Protein AF-A0A6L4X2M3-F1 (afdb_monomer_lite)

pLDDT: mean 77.93, std 12.92, range [39.28, 90.5]

Structure (mmCIF, N/CA/C/O backbone):
data_AF-A0A6L4X2M3-F1
#
_entry.id   AF-A0A6L4X2M3-F1
#
loop_
_atom_site.group_PDB
_atom_site.id
_atom_site.type_symbol
_atom_site.label_atom_id
_atom_site.label_alt_id
_atom_site.label_comp_id
_atom_site.label_asym_id
_atom_site.label_entity_id
_atom_site.label_seq_id
_atom_site.pdbx_PDB_ins_code
_atom_site.Cartn_x
_atom_site.Cartn_y
_atom_site.Cartn_z
_atom_site.occupancy
_atom_site.B_iso_or_equiv
_atom_site.auth_seq_id
_atom_site.auth_comp_id
_atom_site.auth_asym_id
_atom_site.auth_atom_id
_atom_site.pdbx_PDB_model_num
ATOM 1 N N . MET A 1 1 ? 5.308 -3.211 -29.018 1.00 39.28 1 MET A N 1
ATOM 2 C CA . MET A 1 1 ? 4.879 -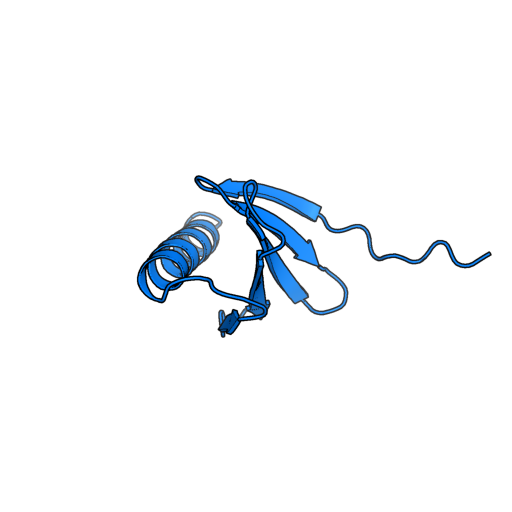4.158 -27.970 1.00 39.28 1 MET A CA 1
ATOM 3 C C . MET A 1 1 ? 5.114 -3.464 -26.642 1.00 39.28 1 MET A C 1
ATOM 5 O O . MET A 1 1 ? 6.262 -3.210 -26.311 1.00 39.28 1 MET A O 1
ATOM 9 N N . TYR A 1 2 ? 4.050 -3.011 -25.979 1.00 41.75 2 TYR A N 1
ATOM 10 C CA . TYR A 1 2 ? 4.150 -2.267 -24.721 1.00 41.75 2 TYR A CA 1
ATOM 11 C C . TYR A 1 2 ? 4.217 -3.258 -23.558 1.00 41.75 2 TYR A C 1
ATOM 13 O O . TYR A 1 2 ? 3.202 -3.553 -22.940 1.00 41.75 2 TYR A O 1
ATOM 21 N N . ASP A 1 3 ? 5.409 -3.778 -23.276 1.00 47.31 3 ASP A N 1
ATOM 22 C CA . ASP A 1 3 ? 5.700 -4.403 -21.983 1.00 47.31 3 ASP A CA 1
ATOM 23 C C . ASP A 1 3 ? 6.524 -3.394 -21.182 1.00 47.31 3 ASP A C 1
ATOM 25 O O . ASP A 1 3 ? 7.751 -3.353 -21.208 1.00 47.31 3 ASP A O 1
ATOM 29 N N . SER A 1 4 ? 5.840 -2.408 -20.616 1.00 49.47 4 SER A N 1
ATOM 30 C CA . SER A 1 4 ? 6.475 -1.394 -19.769 1.00 49.47 4 SER A CA 1
ATOM 31 C C . SER A 1 4 ? 5.585 -1.090 -18.577 1.00 49.47 4 SER A C 1
ATOM 33 O O . SER A 1 4 ? 5.457 0.058 -18.160 1.00 49.47 4 SER A O 1
ATOM 35 N N . MET A 1 5 ? 4.954 -2.128 -18.016 1.00 54.34 5 MET A N 1
ATOM 36 C CA . MET A 1 5 ? 4.567 -2.037 -16.618 1.00 54.34 5 MET A CA 1
ATOM 37 C C . MET A 1 5 ? 5.870 -1.981 -15.822 1.00 54.34 5 MET A C 1
ATOM 39 O O . MET A 1 5 ? 6.678 -2.910 -15.918 1.00 54.34 5 MET A O 1
ATOM 43 N N . PRO A 1 6 ? 6.137 -0.895 -15.083 1.00 61.44 6 PRO A N 1
ATOM 44 C CA . PRO A 1 6 ? 7.289 -0.881 -14.204 1.00 61.44 6 PRO A CA 1
ATOM 45 C C . PRO A 1 6 ? 7.183 -2.061 -13.254 1.00 61.44 6 PRO A C 1
ATOM 47 O O . PRO A 1 6 ? 6.181 -2.212 -12.553 1.00 61.44 6 PRO A O 1
ATOM 50 N N . LYS A 1 7 ? 8.210 -2.914 -13.253 1.00 76.44 7 LYS A N 1
ATOM 51 C CA . LYS A 1 7 ? 8.272 -4.025 -12.312 1.00 76.44 7 LYS A CA 1
ATOM 52 C C . LYS A 1 7 ? 8.318 -3.437 -10.911 1.00 76.44 7 LYS A C 1
ATOM 54 O O . LYS A 1 7 ? 9.297 -2.806 -10.519 1.00 76.44 7 LYS A O 1
ATOM 59 N N . LEU A 1 8 ? 7.217 -3.613 -10.197 1.00 86.44 8 LEU A N 1
ATOM 60 C CA . LEU A 1 8 ? 7.130 -3.313 -8.787 1.00 86.44 8 LEU A CA 1
ATOM 61 C C . LEU A 1 8 ? 8.090 -4.244 -8.038 1.00 86.44 8 LEU A C 1
ATOM 63 O O . LEU A 1 8 ? 8.058 -5.459 -8.233 1.00 86.44 8 LEU A O 1
ATOM 67 N N . THR A 1 9 ? 8.950 -3.686 -7.191 1.00 89.44 9 THR A N 1
ATOM 68 C CA . THR A 1 9 ? 9.866 -4.485 -6.372 1.00 89.44 9 THR A CA 1
ATOM 69 C C . THR A 1 9 ? 9.149 -4.899 -5.100 1.00 89.44 9 THR A C 1
ATOM 71 O O . THR A 1 9 ? 8.824 -4.046 -4.277 1.00 89.44 9 THR A O 1
ATOM 74 N N . PHE A 1 10 ? 8.917 -6.195 -4.909 1.00 88.81 10 PHE A N 1
ATOM 75 C CA . PHE A 1 10 ? 8.360 -6.698 -3.657 1.00 88.81 10 PHE A CA 1
ATOM 76 C C . PHE A 1 10 ? 9.336 -6.447 -2.500 1.00 88.81 10 PHE A C 1
ATOM 78 O O . PHE A 1 10 ? 10.496 -6.855 -2.549 1.00 88.81 10 PHE A O 1
ATOM 85 N N . LEU A 1 11 ? 8.865 -5.761 -1.46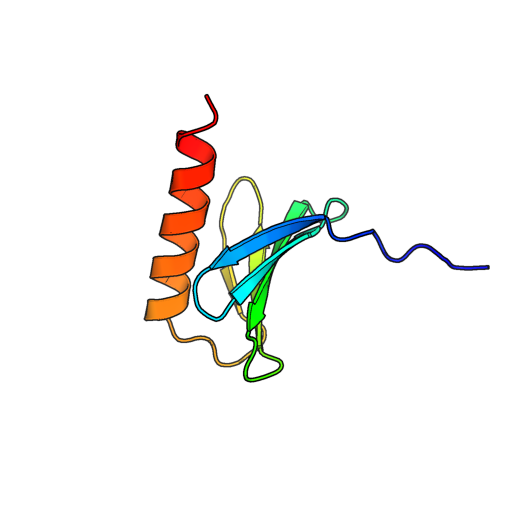2 1.00 86.56 11 LEU A N 1
ATOM 86 C CA . LEU A 1 11 ? 9.643 -5.422 -0.269 1.00 86.56 11 LEU A CA 1
ATOM 87 C C . LEU A 1 11 ? 9.407 -6.408 0.881 1.00 86.56 11 LEU A C 1
ATOM 89 O O . LEU A 1 11 ? 10.158 -6.406 1.862 1.00 86.56 11 LEU A O 1
ATOM 93 N N . GLY A 1 12 ? 8.358 -7.223 0.791 1.00 88.56 12 GLY A N 1
ATOM 94 C CA . GLY A 1 12 ? 7.929 -8.130 1.847 1.00 88.56 12 GLY A CA 1
ATOM 95 C C . GLY A 1 12 ? 6.465 -7.937 2.220 1.00 88.56 12 GLY A C 1
ATOM 96 O O . GLY A 1 12 ? 5.757 -7.102 1.661 1.00 88.56 12 GLY A O 1
ATOM 97 N N . ARG A 1 13 ? 6.036 -8.711 3.214 1.00 87.88 13 ARG A N 1
ATOM 98 C CA . ARG A 1 13 ? 4.679 -8.678 3.753 1.00 87.88 13 ARG A CA 1
ATOM 99 C C . ARG A 1 13 ? 4.683 -8.080 5.154 1.00 87.88 13 ARG A C 1
ATOM 101 O O . ARG A 1 13 ? 5.509 -8.450 5.988 1.00 87.88 13 ARG A O 1
ATOM 108 N N . TYR A 1 14 ? 3.739 -7.187 5.426 1.00 85.19 14 TYR A N 1
ATOM 109 C CA . TYR A 1 14 ? 3.460 -6.649 6.753 1.00 85.19 14 TYR A CA 1
ATOM 110 C C . TYR A 1 14 ? 2.012 -6.951 7.135 1.00 85.19 14 TYR A C 1
ATOM 112 O O . TYR A 1 14 ? 1.079 -6.322 6.640 1.00 85.19 14 TYR A O 1
ATOM 120 N N . ARG A 1 15 ? 1.811 -7.910 8.047 1.00 85.75 15 ARG A N 1
ATOM 121 C CA . ARG A 1 15 ? 0.477 -8.406 8.430 1.00 85.75 15 ARG A CA 1
ATOM 122 C C . ARG A 1 15 ? -0.336 -8.840 7.195 1.00 85.75 15 ARG A C 1
ATOM 124 O O . ARG A 1 15 ? 0.007 -9.830 6.551 1.00 85.75 15 ARG A O 1
ATOM 131 N N . ALA A 1 16 ? -1.402 -8.103 6.883 1.00 84.56 16 ALA A N 1
ATOM 132 C CA . ALA A 1 16 ? -2.293 -8.335 5.753 1.00 84.56 16 ALA A CA 1
ATOM 133 C C . ALA A 1 16 ? -1.916 -7.517 4.504 1.00 84.56 16 ALA A C 1
ATOM 135 O O . ALA A 1 16 ? -2.681 -7.545 3.549 1.00 84.56 16 ALA A O 1
ATOM 136 N N . TYR A 1 17 ? -0.796 -6.782 4.523 1.00 87.06 17 TYR A N 1
ATOM 137 C CA . TYR A 1 17 ? -0.341 -5.947 3.414 1.00 87.06 17 TYR A CA 1
ATOM 138 C C . TYR A 1 17 ? 0.874 -6.540 2.712 1.00 87.06 17 TYR A C 1
ATOM 140 O O . TYR A 1 17 ? 1.909 -6.753 3.349 1.00 87.06 17 TYR A O 1
ATOM 148 N N . ASP A 1 18 ? 0.785 -6.702 1.400 1.00 89.88 18 ASP A N 1
ATOM 149 C CA . ASP A 1 18 ? 1.941 -6.908 0.540 1.00 89.88 18 ASP A CA 1
ATOM 150 C C . ASP A 1 18 ? 2.511 -5.552 0.119 1.00 89.88 18 ASP A C 1
ATOM 152 O O . ASP A 1 18 ? 1.786 -4.640 -0.287 1.00 89.88 18 ASP A O 1
ATOM 156 N N . LEU A 1 19 ? 3.822 -5.392 0.297 1.00 89.56 19 LEU A N 1
ATOM 157 C CA . LEU A 1 19 ? 4.520 -4.127 0.114 1.00 89.56 19 LEU A CA 1
ATOM 158 C C . LEU A 1 19 ? 5.325 -4.163 -1.175 1.00 89.56 19 LEU A C 1
ATOM 160 O O . LEU A 1 19 ? 6.159 -5.045 -1.384 1.00 89.56 19 LEU A O 1
ATOM 164 N N . TYR A 1 20 ? 5.141 -3.144 -1.999 1.00 90.50 20 TYR A N 1
ATOM 165 C CA . TYR A 1 20 ? 5.774 -3.036 -3.299 1.00 90.50 20 TYR A CA 1
ATOM 166 C C . TYR A 1 20 ? 6.373 -1.647 -3.492 1.00 90.50 20 TYR A C 1
ATOM 168 O O . TYR A 1 20 ? 5.705 -0.641 -3.287 1.00 90.50 20 TYR A O 1
ATOM 176 N N . TYR A 1 21 ? 7.621 -1.560 -3.935 1.00 89.69 21 TYR A N 1
ATOM 177 C CA . TYR A 1 21 ? 8.228 -0.301 -4.351 1.00 89.69 21 TYR A CA 1
ATOM 178 C C . TYR A 1 21 ? 8.019 -0.077 -5.847 1.00 89.69 21 TYR A C 1
ATOM 180 O O . TYR A 1 21 ? 8.412 -0.902 -6.671 1.00 89.69 21 TYR A O 1
ATOM 188 N N . ASN A 1 22 ? 7.428 1.061 -6.199 1.00 88.38 22 ASN A N 1
ATOM 189 C CA . ASN A 1 22 ? 7.325 1.538 -7.567 1.00 88.38 22 ASN A CA 1
ATOM 190 C C . ASN A 1 22 ? 8.477 2.515 -7.864 1.00 88.38 22 ASN A C 1
ATOM 192 O O . ASN A 1 22 ? 8.432 3.660 -7.396 1.00 88.38 22 ASN A O 1
ATOM 196 N N . PRO A 1 23 ? 9.478 2.112 -8.669 1.00 84.75 23 PRO A N 1
ATOM 197 C CA . PRO A 1 23 ? 10.626 2.960 -8.966 1.00 84.75 23 PRO A CA 1
ATOM 198 C C . PRO A 1 23 ? 10.295 4.169 -9.852 1.00 84.75 23 PRO A C 1
ATOM 200 O O . PRO A 1 23 ? 11.015 5.159 -9.769 1.00 84.75 23 PRO A O 1
ATOM 203 N N . LEU A 1 24 ? 9.225 4.140 -10.661 1.00 86.06 24 LEU A N 1
ATOM 204 C CA . LEU A 1 24 ? 8.898 5.267 -11.553 1.00 86.06 24 LEU A CA 1
ATOM 205 C C . LEU A 1 24 ? 8.441 6.493 -10.776 1.00 86.06 24 LEU A C 1
ATOM 207 O O . LEU A 1 24 ? 8.889 7.605 -11.033 1.00 86.06 24 LEU A O 1
ATOM 211 N N . ASN A 1 25 ? 7.550 6.269 -9.813 1.00 85.12 25 ASN A N 1
ATOM 212 C CA . ASN A 1 25 ? 6.932 7.348 -9.049 1.00 85.12 25 ASN A CA 1
ATOM 213 C C . ASN A 1 25 ? 7.534 7.473 -7.648 1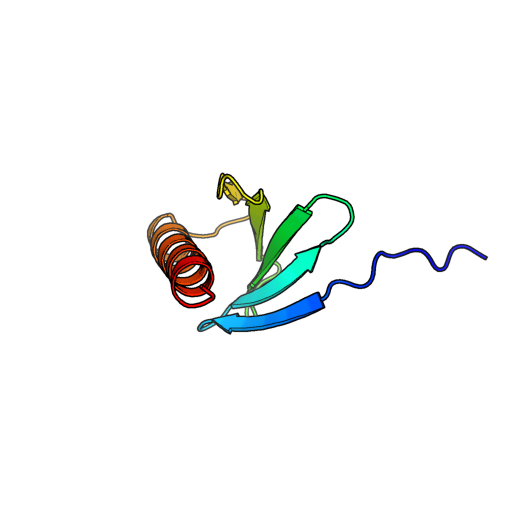.00 85.12 25 ASN A C 1
ATOM 215 O O . ASN A 1 25 ? 7.066 8.293 -6.868 1.00 85.12 25 ASN A O 1
ATOM 219 N N . ARG A 1 26 ? 8.548 6.653 -7.324 1.00 86.19 26 ARG A N 1
ATOM 220 C CA . ARG A 1 26 ? 9.198 6.578 -6.006 1.00 86.19 26 ARG A CA 1
ATOM 221 C C . ARG A 1 26 ? 8.182 6.411 -4.874 1.00 86.19 26 ARG A C 1
ATOM 223 O O . ARG A 1 26 ? 8.248 7.092 -3.853 1.00 86.19 26 ARG A O 1
ATOM 230 N N . ARG A 1 27 ? 7.223 5.505 -5.076 1.00 88.25 27 ARG A N 1
ATOM 231 C CA . ARG A 1 27 ? 6.123 5.246 -4.139 1.00 88.25 27 ARG A CA 1
ATOM 232 C C . ARG A 1 27 ? 6.167 3.828 -3.609 1.00 88.25 27 ARG A C 1
ATOM 234 O O . ARG A 1 27 ? 6.482 2.908 -4.356 1.00 88.25 27 ARG A O 1
ATOM 241 N N . ILE A 1 28 ? 5.784 3.646 -2.354 1.00 88.12 28 ILE A N 1
ATOM 242 C CA . ILE A 1 28 ? 5.484 2.329 -1.793 1.00 88.12 28 ILE A CA 1
ATOM 243 C C . ILE A 1 28 ? 3.983 2.096 -1.924 1.00 88.12 28 ILE A C 1
ATOM 245 O O . ILE A 1 28 ? 3.183 2.907 -1.464 1.00 88.12 28 ILE A O 1
ATOM 249 N N . ILE A 1 29 ? 3.619 0.999 -2.572 1.00 89.12 29 ILE A N 1
ATOM 250 C CA . ILE A 1 29 ? 2.263 0.501 -2.749 1.00 89.12 29 ILE A CA 1
ATOM 251 C C . ILE A 1 29 ? 2.055 -0.613 -1.731 1.00 89.12 29 ILE A C 1
ATOM 253 O O . ILE A 1 29 ? 2.859 -1.538 -1.657 1.00 89.12 29 ILE A O 1
ATOM 257 N N . CYS A 1 30 ? 0.997 -0.509 -0.940 1.00 88.62 30 CYS A N 1
ATOM 258 C CA . CYS A 1 30 ? 0.634 -1.511 0.051 1.00 88.62 30 CYS A CA 1
ATOM 259 C C . CYS A 1 30 ? -0.733 -2.066 -0.327 1.00 88.62 30 CYS A C 1
ATOM 261 O O . CYS A 1 30 ? -1.708 -1.312 -0.314 1.00 88.62 30 CYS A O 1
ATOM 263 N N . GLU A 1 31 ? -0.796 -3.344 -0.675 1.00 86.81 31 GLU A N 1
ATOM 264 C CA . GLU A 1 31 ? -2.012 -4.022 -1.129 1.00 86.81 31 GLU A CA 1
ATOM 265 C C . GLU A 1 31 ? -2.509 -4.980 -0.049 1.00 86.81 31 GLU A C 1
ATOM 267 O O . GLU A 1 31 ? -1.715 -5.732 0.509 1.00 86.81 31 GLU A O 1
ATOM 272 N N . ARG A 1 32 ? -3.798 -4.922 0.297 1.00 84.12 32 ARG A N 1
ATOM 273 C CA . ARG A 1 32 ? -4.389 -5.793 1.319 1.00 84.12 32 ARG A CA 1
ATOM 274 C C . ARG A 1 32 ? -4.799 -7.143 0.714 1.00 84.12 32 ARG A C 1
ATOM 276 O O . ARG A 1 32 ? -5.398 -7.186 -0.346 1.00 84.12 32 ARG A O 1
ATOM 283 N N . ASP A 1 33 ? -4.537 -8.234 1.430 1.00 77.81 33 ASP A N 1
ATOM 284 C CA . ASP A 1 33 ? -4.823 -9.614 0.990 1.00 77.81 33 ASP A CA 1
ATOM 285 C C . ASP A 1 33 ? -6.333 -9.907 0.851 1.00 77.81 33 ASP A C 1
ATOM 287 O O . ASP A 1 33 ? -6.769 -10.577 -0.080 1.00 77.81 33 ASP A O 1
ATOM 291 N N . THR A 1 34 ? -7.148 -9.368 1.767 1.00 70.25 34 THR A N 1
ATOM 292 C CA . THR A 1 34 ? -8.577 -9.714 1.881 1.00 70.25 34 THR A CA 1
ATOM 293 C C . THR A 1 34 ? -9.503 -8.905 0.975 1.00 70.25 34 THR A C 1
ATOM 295 O O . THR A 1 34 ? -10.643 -9.308 0.770 1.00 70.25 34 THR A O 1
ATOM 298 N N . ASP A 1 35 ? -9.040 -7.767 0.455 1.00 67.25 35 ASP A N 1
ATOM 299 C CA . ASP A 1 35 ? -9.843 -6.797 -0.292 1.00 67.25 35 ASP A CA 1
ATOM 300 C C . ASP A 1 35 ? -8.931 -6.010 -1.243 1.00 67.25 35 ASP A C 1
ATOM 302 O O . ASP A 1 35 ? -7.793 -5.719 -0.883 1.00 67.25 35 ASP A O 1
ATOM 306 N N . LEU A 1 36 ? -9.439 -5.578 -2.405 1.00 66.75 36 LEU A N 1
ATOM 307 C CA . LEU A 1 36 ? -8.745 -4.664 -3.333 1.00 66.75 36 LEU A CA 1
ATOM 308 C C . LEU A 1 36 ? -8.613 -3.250 -2.723 1.00 66.75 36 LEU A C 1
ATOM 310 O O . LEU A 1 36 ? -9.239 -2.289 -3.169 1.00 66.75 36 LEU A O 1
ATOM 314 N N . ALA A 1 37 ? -7.821 -3.125 -1.658 1.00 72.38 37 ALA A N 1
ATOM 315 C CA . ALA A 1 37 ? -7.538 -1.891 -0.941 1.00 72.38 37 ALA A CA 1
ATOM 316 C C . ALA A 1 37 ? -6.042 -1.571 -1.023 1.00 72.38 37 ALA A C 1
ATOM 318 O O . ALA A 1 37 ? -5.194 -2.375 -0.628 1.00 72.38 37 ALA A O 1
ATOM 319 N N . THR A 1 38 ? -5.727 -0.365 -1.501 1.00 82.38 38 THR A N 1
ATOM 320 C CA . THR A 1 38 ? -4.349 0.086 -1.726 1.00 82.38 38 THR A CA 1
ATOM 321 C C . THR A 1 38 ? -4.033 1.355 -0.935 1.00 82.38 38 THR A C 1
ATOM 323 O O . THR A 1 38 ? -4.783 2.338 -0.973 1.00 82.38 38 THR A O 1
ATOM 326 N N . VAL A 1 39 ? -2.883 1.368 -0.257 1.00 85.25 39 VAL A N 1
ATOM 327 C CA . VAL A 1 39 ? -2.310 2.550 0.409 1.00 85.25 39 VAL A CA 1
ATOM 328 C C . VAL A 1 39 ? -0.985 2.910 -0.257 1.00 85.25 39 VAL A C 1
ATOM 330 O O . VAL A 1 39 ? -0.136 2.043 -0.449 1.00 85.25 39 VAL A O 1
ATOM 333 N N . LEU A 1 40 ? -0.804 4.183 -0.615 1.00 86.31 40 LEU A N 1
ATOM 334 C CA . LEU A 1 40 ? 0.400 4.682 -1.278 1.00 86.31 40 LEU A CA 1
ATOM 335 C C . LEU A 1 40 ? 1.193 5.614 -0.356 1.00 86.31 40 LEU A C 1
ATOM 337 O O . LEU A 1 40 ? 0.604 6.506 0.254 1.00 86.31 40 LEU A O 1
ATOM 341 N N . PHE A 1 41 ? 2.516 5.450 -0.315 1.00 87.94 41 PHE A N 1
ATOM 342 C CA . PHE A 1 41 ? 3.443 6.343 0.386 1.00 87.94 41 PHE A CA 1
ATOM 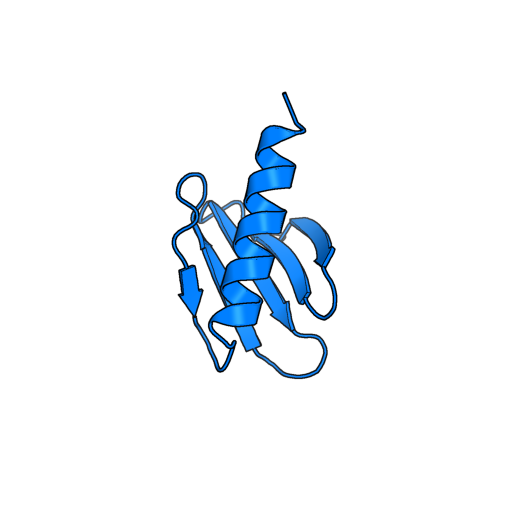343 C C . PHE A 1 41 ? 4.468 6.930 -0.582 1.00 87.94 41 PHE A C 1
ATOM 345 O O . PHE A 1 41 ? 5.151 6.167 -1.263 1.00 87.94 41 PHE A O 1
ATOM 352 N N . ASP A 1 42 ? 4.621 8.253 -0.626 1.00 84.88 42 ASP A N 1
ATOM 353 C CA . ASP A 1 42 ? 5.750 8.876 -1.331 1.00 84.88 42 ASP A CA 1
ATOM 354 C C . ASP A 1 42 ? 7.072 8.643 -0.571 1.00 84.88 42 ASP A C 1
ATOM 356 O O . ASP A 1 42 ? 7.103 8.511 0.651 1.00 84.88 42 ASP A O 1
ATOM 360 N N . VAL A 1 43 ? 8.188 8.572 -1.297 1.00 80.12 43 VAL A N 1
ATOM 361 C CA . VAL A 1 43 ? 9.540 8.434 -0.733 1.00 80.12 43 VAL A CA 1
ATOM 362 C C . VAL A 1 43 ? 10.400 9.592 -1.253 1.00 80.12 43 VAL A C 1
ATOM 364 O O . VAL A 1 43 ? 10.446 9.809 -2.467 1.00 80.12 43 VAL A O 1
ATOM 367 N N . PRO A 1 44 ? 11.120 10.341 -0.389 1.00 76.88 44 PRO A N 1
ATOM 368 C CA . PRO A 1 44 ? 11.434 10.052 1.022 1.00 76.88 44 PRO A CA 1
ATOM 369 C C . PRO A 1 44 ? 10.414 10.577 2.045 1.00 76.88 44 PRO A C 1
ATOM 371 O O . PRO A 1 44 ? 10.470 10.223 3.220 1.00 76.88 44 PRO A O 1
ATOM 374 N N . SER A 1 45 ? 9.491 11.438 1.629 1.00 72.56 45 SER A N 1
ATOM 375 C CA . SER A 1 45 ? 8.453 11.987 2.496 1.00 72.56 45 SER A CA 1
ATOM 376 C C . SER A 1 45 ? 7.264 11.032 2.496 1.00 72.56 45 SER A C 1
ATOM 378 O O . SER A 1 45 ? 6.474 11.101 1.562 1.00 72.56 45 SER A O 1
ATOM 380 N N . TYR A 1 46 ? 7.146 10.151 3.499 1.00 80.88 46 TYR A N 1
ATOM 381 C CA . TYR A 1 46 ? 6.069 9.150 3.656 1.00 80.88 46 TYR A CA 1
ATOM 382 C C . TYR A 1 46 ? 4.661 9.763 3.835 1.00 80.88 46 TYR A C 1
ATOM 384 O O . TYR A 1 46 ? 3.974 9.529 4.833 1.00 80.88 46 TYR A O 1
ATOM 392 N N . THR A 1 47 ? 4.231 10.572 2.873 1.00 83.69 47 THR A N 1
ATOM 393 C CA . THR A 1 47 ? 2.896 11.147 2.738 1.00 83.69 47 THR A CA 1
ATOM 394 C C . THR A 1 47 ? 1.965 10.068 2.223 1.00 83.69 47 THR A C 1
ATOM 396 O O . THR A 1 47 ? 2.296 9.367 1.269 1.00 83.69 47 THR A O 1
ATOM 399 N N . VAL A 1 48 ? 0.805 9.930 2.864 1.00 81.62 48 VAL A N 1
ATOM 400 C CA . VAL A 1 48 ? -0.127 8.837 2.588 1.00 81.62 48 VAL A CA 1
ATOM 401 C C . VAL A 1 48 ? -1.231 9.293 1.646 1.00 81.62 48 VAL A C 1
ATOM 403 O O . VAL A 1 48 ? -2.005 10.181 1.997 1.00 81.62 48 VAL A O 1
ATOM 406 N N . ALA A 1 49 ? -1.367 8.621 0.505 1.00 80.56 49 ALA A N 1
ATOM 407 C CA . ALA A 1 49 ? -2.563 8.678 -0.328 1.00 80.56 49 ALA A CA 1
ATOM 408 C C . ALA A 1 49 ? -3.353 7.370 -0.163 1.00 80.56 49 ALA A C 1
ATOM 410 O O . ALA A 1 49 ? -2.832 6.272 -0.373 1.00 80.56 49 ALA A O 1
ATOM 411 N N . ARG A 1 50 ? -4.613 7.486 0.264 1.00 78.38 50 ARG A N 1
ATOM 412 C CA . ARG A 1 50 ? -5.501 6.346 0.535 1.00 78.38 50 ARG A CA 1
ATOM 413 C C . ARG A 1 50 ? -6.372 6.111 -0.688 1.00 78.38 50 ARG A C 1
ATOM 415 O O . ARG A 1 50 ? -7.100 7.022 -1.064 1.00 78.38 50 ARG A O 1
ATOM 422 N N . ASN A 1 51 ? -6.324 4.915 -1.271 1.00 72.38 51 ASN A N 1
ATOM 423 C CA . ASN A 1 51 ? -7.142 4.611 -2.447 1.00 72.38 51 ASN A CA 1
ATOM 424 C C . ASN A 1 51 ? -8.375 3.751 -2.153 1.00 72.38 51 ASN A C 1
ATOM 426 O O . ASN A 1 51 ? -9.281 3.788 -2.971 1.00 72.38 51 ASN A O 1
ATOM 430 N N . TRP A 1 52 ? -8.493 3.094 -0.986 1.00 69.25 52 TRP A N 1
ATOM 431 C CA . TRP A 1 52 ? -9.804 2.732 -0.413 1.00 69.25 52 TRP A CA 1
ATOM 432 C C . TRP A 1 52 ? -9.735 2.132 0.996 1.00 69.25 52 TRP A C 1
ATOM 434 O O . TRP A 1 52 ? -8.953 1.224 1.253 1.00 69.25 52 TRP A O 1
ATOM 444 N N . GLY A 1 53 ? -10.598 2.621 1.894 1.00 69.56 53 GLY A N 1
ATOM 445 C CA . GLY A 1 53 ? -11.054 1.929 3.111 1.00 69.56 53 GLY A CA 1
ATOM 446 C C . GLY A 1 53 ? -10.041 1.624 4.223 1.00 69.56 53 GLY A C 1
ATOM 447 O O . GLY A 1 53 ? -10.459 1.193 5.293 1.00 69.56 53 GLY A O 1
ATOM 448 N N . ALA A 1 54 ? -8.737 1.834 4.022 1.00 76.50 54 ALA A N 1
ATOM 449 C CA . ALA A 1 54 ? -7.738 1.586 5.059 1.00 76.50 54 ALA A CA 1
ATOM 450 C C . ALA A 1 54 ? -7.950 2.519 6.265 1.00 76.50 54 ALA A C 1
ATOM 452 O O . ALA A 1 54 ? -7.988 3.745 6.118 1.00 76.50 54 ALA A O 1
ATOM 453 N N . SER A 1 55 ? -8.081 1.929 7.453 1.00 81.50 55 SER A N 1
ATOM 454 C CA . SER A 1 55 ? -8.269 2.662 8.703 1.00 81.50 55 SER A CA 1
ATOM 455 C C . SER A 1 55 ? -7.024 3.476 9.067 1.00 81.50 55 SER A C 1
ATOM 457 O O . SER A 1 55 ? -5.892 3.062 8.808 1.00 81.50 55 SER A O 1
ATOM 459 N N . ASP A 1 56 ? -7.224 4.620 9.725 1.00 83.12 56 ASP A N 1
ATOM 460 C CA . ASP A 1 56 ? -6.142 5.486 10.211 1.00 83.12 56 ASP A CA 1
ATOM 461 C C . ASP A 1 56 ? -5.125 4.746 11.094 1.00 83.12 56 ASP A C 1
ATOM 463 O O . ASP A 1 56 ? -3.922 5.001 11.001 1.00 83.12 56 ASP A O 1
ATOM 467 N N . GLU A 1 57 ? -5.591 3.799 11.913 1.00 85.69 57 GLU A N 1
ATOM 468 C CA . GLU A 1 57 ? -4.731 2.984 12.774 1.00 85.69 57 GLU A CA 1
ATOM 469 C C . GLU A 1 57 ? -3.769 2.102 11.963 1.00 85.69 57 GLU A C 1
ATOM 471 O O . GLU A 1 57 ? -2.562 2.104 12.226 1.00 85.69 57 GLU A O 1
ATOM 476 N N . ASP A 1 58 ? -4.277 1.379 10.961 1.00 82.19 58 ASP A N 1
ATOM 477 C CA . ASP A 1 58 ? -3.459 0.500 10.121 1.00 82.19 58 ASP A CA 1
ATOM 478 C C . ASP A 1 58 ? -2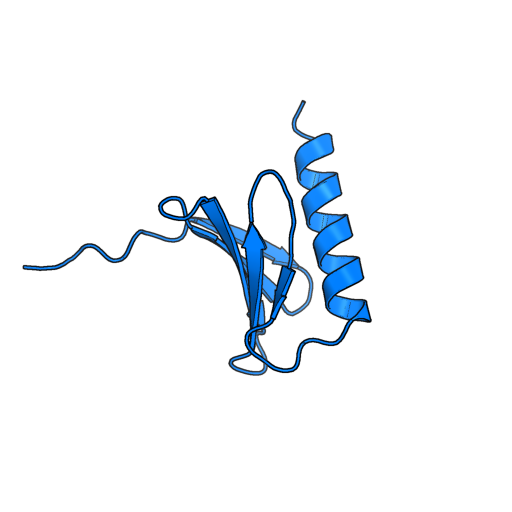.421 1.300 9.338 1.00 82.19 58 ASP A C 1
ATOM 480 O O . ASP A 1 58 ? -1.247 0.928 9.289 1.00 82.19 58 ASP A O 1
ATOM 484 N N . ILE A 1 59 ? -2.827 2.451 8.800 1.00 84.38 59 ILE A N 1
ATOM 485 C CA . ILE A 1 59 ? -1.937 3.366 8.084 1.00 84.38 59 ILE A CA 1
ATOM 486 C C . ILE A 1 59 ? -0.834 3.892 9.003 1.00 84.38 59 ILE A C 1
ATOM 488 O O . ILE A 1 59 ? 0.330 3.923 8.603 1.00 84.38 59 ILE A O 1
ATOM 492 N N . SER A 1 60 ? -1.175 4.306 10.226 1.00 86.12 60 SER A N 1
ATOM 493 C CA . SER A 1 60 ? -0.206 4.823 11.197 1.00 86.12 60 SER A CA 1
ATOM 494 C C . SER A 1 60 ? 0.838 3.763 11.567 1.00 86.12 60 SER A C 1
ATOM 496 O O . SER A 1 60 ? 2.046 4.024 11.528 1.00 86.12 60 SER A O 1
ATOM 498 N N . ARG A 1 61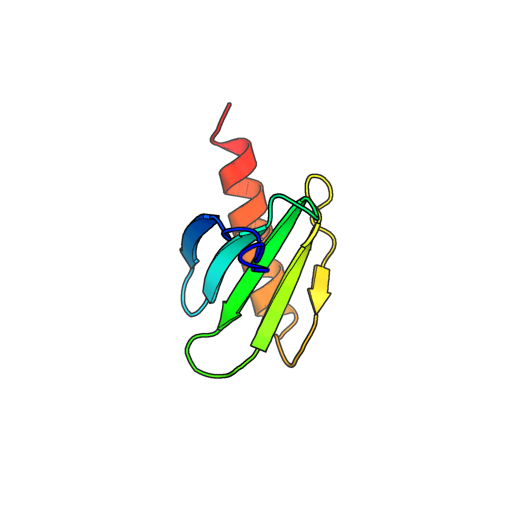 ? 0.391 2.528 11.834 1.00 86.00 61 ARG A N 1
ATOM 499 C CA . ARG A 1 61 ? 1.278 1.391 12.124 1.00 86.00 61 ARG A CA 1
ATOM 500 C C . ARG A 1 61 ? 2.177 1.046 10.940 1.00 86.00 61 ARG A C 1
ATOM 502 O O . ARG A 1 61 ? 3.383 0.875 11.117 1.00 86.00 61 ARG A O 1
ATOM 509 N N . LEU A 1 62 ? 1.607 0.995 9.739 1.00 85.31 62 LEU A N 1
ATOM 510 C CA . LEU A 1 62 ? 2.332 0.697 8.509 1.00 85.31 62 LEU A CA 1
ATOM 511 C C . LEU A 1 62 ? 3.391 1.766 8.200 1.00 85.31 62 LEU A C 1
ATOM 513 O O . LEU A 1 62 ? 4.542 1.436 7.919 1.00 85.31 62 LEU A O 1
ATOM 517 N N . ARG A 1 63 ? 3.043 3.049 8.348 1.00 85.50 63 ARG A N 1
ATOM 518 C CA . ARG A 1 63 ? 3.979 4.172 8.198 1.00 85.50 63 ARG A CA 1
ATOM 519 C C . ARG A 1 63 ? 5.153 4.071 9.171 1.00 85.50 63 ARG A C 1
ATOM 521 O O . ARG A 1 63 ? 6.295 4.307 8.774 1.00 85.50 63 ARG A O 1
ATOM 528 N N . SER A 1 64 ? 4.878 3.738 10.433 1.00 85.94 64 SER A N 1
ATOM 529 C CA . SER A 1 64 ? 5.914 3.560 11.455 1.00 85.94 64 SER A CA 1
ATOM 530 C C . SER A 1 64 ? 6.861 2.415 11.092 1.00 85.94 64 SER A C 1
ATOM 532 O O . SER A 1 64 ? 8.075 2.596 11.136 1.00 85.94 64 SER A O 1
ATOM 534 N N . HIS A 1 65 ? 6.325 1.277 10.640 1.00 84.75 65 HIS A N 1
ATOM 535 C CA . HIS A 1 65 ? 7.126 0.132 10.204 1.00 84.75 65 HIS A CA 1
ATOM 536 C C . HIS A 1 65 ? 8.058 0.477 9.031 1.00 84.75 65 HIS A C 1
ATOM 538 O O . HIS A 1 65 ? 9.251 0.173 9.072 1.00 84.75 65 HIS A O 1
ATOM 544 N N . LEU A 1 66 ? 7.536 1.161 8.008 1.00 81.44 66 LEU A N 1
ATOM 545 C CA . LEU A 1 66 ? 8.321 1.583 6.844 1.00 81.44 66 LEU A CA 1
ATOM 546 C C . LEU A 1 66 ? 9.406 2.606 7.215 1.00 81.44 66 LEU A C 1
ATOM 548 O O . LEU A 1 66 ? 10.531 2.520 6.727 1.00 81.44 66 LEU A O 1
ATOM 552 N N . SER A 1 67 ? 9.091 3.533 8.124 1.00 79.38 67 SER A N 1
ATOM 553 C CA . SER A 1 67 ? 10.047 4.536 8.612 1.00 79.38 67 SER A CA 1
ATOM 554 C C . SER A 1 67 ? 11.187 3.898 9.416 1.00 79.38 67 SER A C 1
ATOM 556 O O . SER A 1 67 ? 12.337 4.296 9.254 1.00 79.38 67 SER A O 1
ATOM 558 N N . GLN A 1 68 ? 10.892 2.880 10.235 1.00 75.94 68 GLN A N 1
ATOM 559 C CA . GLN A 1 68 ? 11.900 2.124 10.992 1.00 75.94 68 GLN A CA 1
ATOM 560 C C . GLN A 1 68 ? 12.846 1.347 10.068 1.00 75.94 68 GLN A C 1
ATOM 562 O O . GLN A 1 68 ? 14.058 1.413 10.246 1.00 75.94 68 GLN A O 1
ATOM 567 N N . ARG A 1 69 ? 12.324 0.688 9.025 1.00 70.62 69 ARG A N 1
ATOM 568 C CA . ARG A 1 69 ? 13.156 -0.041 8.049 1.00 70.62 69 ARG A CA 1
ATOM 569 C C . ARG A 1 69 ? 14.143 0.849 7.295 1.00 70.62 69 ARG A C 1
ATOM 571 O O . ARG A 1 69 ? 15.207 0.383 6.912 1.00 70.62 69 ARG A O 1
ATOM 578 N N . HIS A 1 70 ? 13.788 2.111 7.069 1.00 65.50 70 HIS A N 1
ATOM 579 C CA . HIS A 1 70 ? 14.694 3.077 6.452 1.00 65.50 70 HIS A CA 1
ATOM 580 C C . HIS A 1 70 ? 15.753 3.604 7.435 1.00 65.50 70 HIS A C 1
ATOM 582 O O . HIS A 1 70 ? 16.785 4.100 7.001 1.00 65.50 70 HIS A O 1
ATOM 588 N N . HIS A 1 71 ? 15.509 3.521 8.746 1.00 58.56 71 HIS A N 1
ATOM 589 C CA . HIS A 1 71 ? 16.473 3.933 9.769 1.00 58.56 71 HIS A CA 1
ATOM 590 C C . HIS A 1 71 ? 17.517 2.840 10.048 1.00 58.56 71 HIS A C 1
ATOM 592 O O . HIS A 1 71 ? 18.686 3.149 10.239 1.00 58.56 71 HIS A O 1
ATOM 598 N N . ASP A 1 72 ? 17.105 1.570 10.002 1.00 55.34 72 ASP A N 1
ATOM 599 C CA . ASP A 1 72 ? 17.960 0.399 10.269 1.00 55.34 72 ASP A CA 1
ATOM 600 C C . ASP A 1 72 ? 18.934 0.061 9.118 1.00 55.34 72 ASP A C 1
ATOM 602 O O . ASP A 1 72 ? 19.800 -0.795 9.251 1.00 55.34 72 ASP A O 1
ATOM 606 N N . GLY A 1 73 ? 18.787 0.722 7.965 1.00 45.28 73 GLY A N 1
ATOM 607 C CA . GLY A 1 73 ? 19.612 0.520 6.769 1.00 45.28 73 GLY A CA 1
ATOM 608 C C . GLY A 1 73 ? 20.781 1.499 6.617 1.00 45.28 73 GLY A C 1
ATOM 609 O O . GLY A 1 73 ? 21.150 1.780 5.475 1.00 45.28 73 GLY A O 1
ATOM 610 N N . THR A 1 74 ? 21.310 2.044 7.722 1.00 45.47 74 THR A N 1
ATOM 611 C CA . THR A 1 74 ? 22.518 2.899 7.732 1.00 45.47 74 THR A CA 1
ATOM 612 C C . THR A 1 74 ? 23.707 2.151 8.313 1.00 45.47 74 THR A C 1
ATOM 614 O O . THR A 1 74 ? 23.522 1.513 9.371 1.00 45.47 74 THR A O 1
#

Sequence (74 aa):
MYDSMPKLTFLGRYRAYDLYYNPLNRRIICERDTDLATVLFDVPSYTVARNWGASDEDISRLRSHLSQRHHDGT

Foldseek 3Di:
DPPPPQPWQFPDDDDQWTWTARPVQRWIWTAGNPDRWIWIAHPPHGDIDGPDDDDPVNSVVVSVVVVVVVVVPD

Organism: NCBI:txid1798158

Secondary structure (DSSP, 8-state):
--------EEEEEETTEEEEEETTTTEEEEEESSSS-EEEEESSS--EEE-S---HHHHHHHHHHHHHHHHTT-

Radius of gyration: 12.56 Å; chains: 1; bounding box: 34×22×41 Å